Protein AF-A0A4W5KQU0-F1 (afdb_monomer)

Secondary structure (DSSP, 8-state):
----SSHHHHHHHHHHS-S-BTBSTTS----HHHHT--HHHHHHH-SHHHHHHTTSS-HHHHHHHHHHHTT--TT-GGG-------B---SSSS--TT-GGGB--TTSPPPPS----S----

Sequence (122 aa):
MFNFPDQATVKKVVYSLPRVGVGTSYGLPQARRISMATPRQLFKSSNMTQRWQRREISNFEYLMFLNTVAGRTYNDLNQYAVFPWVLTNYESEELDLTLPGNFRDLSKVLPFCYTTCTRGVG

pLDDT: mean 86.35, std 14.57, range [39.94, 97.38]

InterPro domains:
  IPR000409 BEACH domain [PF02138] (50-110)
  IPR000409 BEACH domain [PS50197] (37-122)
  IPR000409 BEACH domain [SM01026] (49-121)
  IPR036372 BEACH domain superfamily [G3DSA:1.10.1540.10] (38-117)
  IPR036372 BEACH domain superfamily [SSF81837] (28-110)
  IPR050865 BEACH Domain-Containing [PTHR13743] (1-108)

Organism: NCBI:txid62062

Radius of gyration: 20.33 Å; Cα contacts (8 Å, |Δi|>4): 101; chains: 1; bounding box: 47×23×65 Å

Nearest PDB structures (foldseek):
  1mi1-assembly1_B  TM=9.963E-01  e=2.909E-14  Homo sapiens
  1mi1-assembly1_A  TM=9.980E-01  e=3.107E-14  Homo sapiens
  1t77-assembly4_D  TM=9.903E-01  e=9.518E-14  Homo sapiens

Solvent-accessible surface area (backbone atoms only — not comparable to full-atom values): 7946 Å² total; per-residue (Å²): 134,89,86,69,100,44,70,69,58,50,50,54,52,50,72,74,46,81,57,47,27,85,44,72,90,52,61,40,70,60,32,53,66,51,59,70,47,52,45,71,54,50,59,71,61,31,52,52,67,59,36,39,76,70,63,77,42,52,73,66,58,50,49,48,52,52,27,49,49,72,67,30,36,93,84,38,84,94,39,44,68,78,78,82,78,54,68,66,69,84,80,64,96,69,84,63,88,83,48,70,83,38,43,48,71,82,89,52,77,77,76,72,89,82,87,89,85,79,80,94,83,133

Foldseek 3Di:
DDDDPDPVVVLVVLVVDDQQQLHPPFVADSGSVNVVDALVRSVVRTCLVVCVVVVVDDPVVSQVVNLVSNVADPVDPVRHRDDDDFADDPPDPDDDPVDPNRGDDPVDDPPPDDDPPDDDDD

Mean predicted aligned error: 7.87 Å

Structure (mmCIF, N/CA/C/O backbone):
data_AF-A0A4W5KQU0-F1
#
_entry.id   AF-A0A4W5KQU0-F1
#
loop_
_atom_site.group_PDB
_atom_site.id
_atom_site.type_symbol
_atom_site.label_atom_id
_atom_site.label_alt_id
_atom_site.label_comp_id
_atom_site.label_asym_id
_atom_site.label_entity_id
_atom_site.label_seq_id
_atom_site.pdbx_PDB_ins_code
_atom_site.Cartn_x
_atom_site.Cartn_y
_atom_site.Cartn_z
_atom_site.occupancy
_atom_site.B_iso_or_equiv
_atom_site.auth_seq_id
_atom_site.auth_comp_id
_atom_site.auth_asym_id
_atom_site.auth_atom_id
_atom_site.pdbx_PDB_model_num
ATOM 1 N N . MET A 1 1 ? 16.126 -11.757 -2.144 1.00 75.38 1 MET A N 1
ATOM 2 C CA . MET A 1 1 ? 16.343 -10.382 -2.653 1.00 75.38 1 MET A CA 1
ATOM 3 C C . MET A 1 1 ? 17.802 -10.269 -3.063 1.00 75.38 1 MET A C 1
ATOM 5 O O . MET A 1 1 ? 18.632 -10.834 -2.366 1.00 75.38 1 MET A O 1
ATOM 9 N N . PHE A 1 2 ? 18.113 -9.623 -4.189 1.00 86.50 2 PHE A N 1
ATOM 10 C CA . PHE A 1 2 ? 19.498 -9.440 -4.637 1.00 86.50 2 PHE A CA 1
ATOM 11 C C . PHE A 1 2 ? 19.926 -7.998 -4.391 1.00 86.50 2 PHE A C 1
ATOM 13 O O . PHE A 1 2 ? 19.177 -7.080 -4.724 1.00 86.50 2 PHE A O 1
ATOM 20 N N . ASN A 1 3 ? 21.117 -7.816 -3.828 1.00 87.88 3 ASN A N 1
ATOM 21 C CA . ASN A 1 3 ? 21.742 -6.510 -3.687 1.00 87.88 3 ASN A CA 1
ATOM 22 C C . ASN A 1 3 ? 22.904 -6.400 -4.678 1.00 87.88 3 ASN A C 1
ATOM 24 O O . ASN A 1 3 ? 23.664 -7.353 -4.847 1.00 87.88 3 ASN A O 1
ATOM 28 N N . PHE A 1 4 ? 23.031 -5.250 -5.332 1.00 90.94 4 PHE A N 1
ATOM 29 C CA . PHE A 1 4 ? 24.040 -4.994 -6.358 1.00 90.94 4 PHE A CA 1
ATOM 30 C C . PHE A 1 4 ? 24.863 -3.759 -5.974 1.00 90.94 4 PHE A C 1
ATOM 32 O O . PHE A 1 4 ? 24.327 -2.863 -5.323 1.00 90.94 4 PHE A O 1
ATOM 39 N N . PRO A 1 5 ? 26.142 -3.681 -6.378 1.00 91.31 5 PRO A N 1
ATOM 40 C CA . PRO A 1 5 ? 27.031 -2.591 -5.972 1.00 91.31 5 PRO A CA 1
ATOM 41 C C . PRO A 1 5 ? 26.616 -1.224 -6.536 1.00 91.31 5 PRO A C 1
ATOM 43 O O . PRO A 1 5 ? 26.916 -0.196 -5.937 1.00 91.31 5 PRO A O 1
ATOM 46 N N . ASP A 1 6 ? 25.924 -1.196 -7.679 1.00 93.50 6 ASP A N 1
ATOM 47 C CA . ASP A 1 6 ? 25.545 0.035 -8.364 1.00 93.50 6 ASP A CA 1
ATOM 48 C C . ASP A 1 6 ? 24.252 -0.113 -9.191 1.00 93.50 6 ASP A C 1
ATOM 50 O O . ASP A 1 6 ? 23.843 -1.205 -9.600 1.00 93.50 6 ASP A O 1
ATOM 54 N N . GLN A 1 7 ? 23.616 1.024 -9.484 1.00 89.19 7 GLN A N 1
ATOM 55 C CA . GLN A 1 7 ? 22.369 1.090 -10.258 1.00 89.19 7 GLN A CA 1
ATOM 56 C C . GLN A 1 7 ? 22.539 0.700 -11.736 1.00 89.19 7 GLN A C 1
ATOM 58 O O . GLN A 1 7 ? 21.580 0.250 -12.368 1.00 89.19 7 GLN A O 1
ATOM 63 N N . ALA A 1 8 ? 23.733 0.843 -12.320 1.00 92.81 8 ALA A N 1
ATOM 64 C CA . ALA A 1 8 ? 23.963 0.435 -13.703 1.00 92.81 8 ALA A CA 1
ATOM 65 C C . ALA A 1 8 ? 23.968 -1.096 -13.830 1.00 92.81 8 ALA A C 1
ATOM 67 O O . ALA A 1 8 ? 23.433 -1.628 -14.806 1.00 92.81 8 ALA A O 1
ATOM 68 N N . THR A 1 9 ? 24.482 -1.807 -12.825 1.00 93.38 9 THR A N 1
ATOM 69 C CA . THR A 1 9 ? 24.398 -3.268 -12.726 1.00 93.38 9 THR A CA 1
ATOM 70 C C . THR A 1 9 ? 22.947 -3.731 -12.604 1.00 93.38 9 THR A C 1
ATOM 72 O O . THR A 1 9 ? 22.525 -4.593 -13.378 1.00 93.38 9 THR A O 1
ATOM 75 N N . VAL A 1 10 ? 22.140 -3.097 -11.744 1.00 91.75 10 VAL A N 1
ATOM 76 C CA . VAL A 1 10 ? 20.690 -3.376 -11.650 1.00 91.75 10 VAL A CA 1
ATOM 77 C C . VAL A 1 10 ? 20.017 -3.208 -13.012 1.00 91.75 10 VAL A C 1
ATOM 79 O O . VAL A 1 10 ? 19.297 -4.094 -13.474 1.00 91.75 10 VAL A O 1
ATOM 82 N N . LYS A 1 11 ? 20.304 -2.098 -13.701 1.00 91.81 11 LYS A N 1
ATOM 83 C CA . LYS A 1 11 ? 19.760 -1.816 -15.031 1.00 91.81 11 LYS A CA 1
ATOM 84 C C . LYS A 1 11 ? 20.112 -2.927 -16.022 1.00 91.81 11 LYS A C 1
ATOM 86 O O . LYS A 1 11 ? 19.211 -3.439 -16.682 1.00 91.81 11 LYS A O 1
ATOM 91 N N . LYS A 1 12 ? 21.383 -3.340 -16.104 1.00 93.38 12 LYS A N 1
ATOM 92 C CA . LYS A 1 12 ? 21.828 -4.443 -16.980 1.00 93.38 12 LYS A CA 1
ATOM 93 C C . LYS A 1 12 ? 21.053 -5.733 -16.703 1.00 93.38 12 LYS A C 1
ATOM 95 O O . LYS A 1 12 ? 20.542 -6.337 -17.641 1.00 93.38 12 LYS A O 1
ATOM 100 N N . VAL A 1 13 ? 20.902 -6.107 -15.432 1.00 92.62 13 VAL A N 1
ATOM 101 C CA . VAL A 1 13 ? 20.153 -7.307 -15.030 1.00 92.62 13 VAL A CA 1
ATOM 102 C C . VAL A 1 13 ? 18.692 -7.220 -15.474 1.00 92.62 13 VAL A C 1
ATOM 104 O O . VAL A 1 13 ? 18.192 -8.139 -16.118 1.00 92.62 13 VAL A O 1
ATOM 107 N N . VAL A 1 14 ? 18.013 -6.095 -15.228 1.00 91.44 14 VAL A N 1
ATOM 108 C CA . VAL A 1 14 ? 16.611 -5.899 -15.644 1.00 91.44 14 VAL A CA 1
ATOM 109 C C . VAL A 1 14 ? 16.440 -5.996 -17.168 1.00 91.44 14 VAL A C 1
ATOM 111 O O . VAL A 1 14 ? 15.417 -6.494 -17.646 1.00 91.44 14 VAL A O 1
ATOM 114 N N . TYR A 1 15 ? 17.428 -5.562 -17.956 1.00 92.25 15 TYR A N 1
ATOM 115 C CA . TYR A 1 15 ? 17.391 -5.704 -19.417 1.00 92.25 15 TYR A CA 1
ATOM 116 C C . TYR A 1 15 ? 17.524 -7.150 -19.901 1.00 92.25 15 TYR A C 1
ATOM 118 O O . TYR A 1 15 ? 16.959 -7.473 -20.950 1.00 92.25 15 TYR A O 1
ATOM 126 N N . SER A 1 16 ? 18.198 -8.008 -19.137 1.00 93.31 16 SER A N 1
ATOM 127 C CA . SER A 1 16 ? 18.342 -9.437 -19.436 1.00 93.31 16 SER A CA 1
ATOM 128 C C . SER A 1 16 ? 17.135 -10.267 -18.990 1.00 93.31 16 SER A C 1
ATOM 130 O O . SER A 1 16 ? 16.885 -11.333 -19.547 1.00 93.31 16 SER A O 1
ATOM 132 N N . LEU A 1 17 ? 16.352 -9.781 -18.023 1.00 91.62 17 LEU A N 1
ATOM 133 C CA . LEU A 1 17 ? 15.191 -10.496 -17.492 1.00 91.62 17 LEU A CA 1
ATOM 134 C C . LEU A 1 17 ? 13.926 -10.364 -18.377 1.00 91.62 17 LEU A C 1
ATOM 136 O O . LEU A 1 17 ? 13.797 -9.419 -19.183 1.00 91.62 17 LEU A O 1
ATOM 140 N N . PRO A 1 18 ? 12.960 -11.297 -18.226 1.00 91.19 18 PRO A N 1
ATOM 141 C CA . PRO A 1 18 ? 11.637 -11.197 -18.838 1.00 91.19 18 PRO A CA 1
ATOM 142 C C . PRO A 1 18 ? 10.916 -9.889 -18.487 1.00 91.19 18 PRO A C 1
ATOM 144 O O . PRO A 1 18 ? 11.071 -9.325 -17.403 1.00 91.19 18 PRO A O 1
ATOM 147 N N . ARG A 1 19 ? 10.096 -9.389 -19.417 1.00 88.50 19 ARG A N 1
ATOM 148 C CA . ARG A 1 19 ? 9.414 -8.088 -19.306 1.00 88.50 19 ARG A CA 1
ATOM 149 C C . ARG A 1 19 ? 8.150 -8.172 -18.442 1.00 88.50 19 ARG A C 1
ATOM 151 O O . ARG A 1 19 ? 7.057 -7.946 -18.936 1.00 88.50 19 ARG A O 1
ATOM 158 N N . VAL A 1 20 ? 8.292 -8.487 -17.159 1.00 86.38 20 VAL A N 1
ATOM 159 C CA . VAL A 1 20 ? 7.138 -8.687 -16.257 1.00 86.38 20 VAL A CA 1
ATOM 160 C C . VAL A 1 20 ? 6.725 -7.436 -15.474 1.00 86.38 20 VAL A C 1
ATOM 162 O O . VAL A 1 20 ? 5.625 -7.392 -14.925 1.00 86.38 20 VAL A O 1
ATOM 165 N N . GLY A 1 21 ? 7.561 -6.391 -15.442 1.00 87.19 21 GLY A N 1
ATOM 166 C CA . GLY A 1 21 ? 7.264 -5.171 -14.686 1.00 87.19 21 GLY A CA 1
ATOM 167 C C . GLY A 1 21 ? 7.245 -5.442 -13.179 1.00 87.19 21 GLY A C 1
ATOM 168 O O . GLY A 1 21 ? 8.220 -5.964 -12.640 1.00 87.19 21 GLY A O 1
ATOM 169 N N . VAL A 1 22 ? 6.134 -5.091 -12.527 1.00 84.88 22 VAL A N 1
ATOM 170 C CA . VAL A 1 22 ? 5.850 -5.365 -11.102 1.00 84.88 22 VAL A CA 1
ATOM 171 C C . VAL A 1 22 ? 4.650 -6.310 -10.919 1.00 84.88 22 VAL A C 1
ATOM 173 O O . VAL A 1 22 ? 4.023 -6.327 -9.865 1.00 84.88 22 VAL A O 1
ATOM 176 N N . GLY A 1 23 ? 4.315 -7.089 -11.953 1.00 82.38 23 GLY A N 1
ATOM 177 C CA . GLY A 1 23 ? 3.148 -7.975 -11.969 1.00 82.38 23 GLY A CA 1
ATOM 178 C C . GLY A 1 23 ? 1.901 -7.342 -12.597 1.00 82.38 23 GLY A C 1
ATOM 179 O O . GLY A 1 23 ? 1.885 -6.163 -12.945 1.00 82.38 23 GLY A O 1
ATOM 180 N N . THR A 1 24 ? 0.856 -8.153 -12.777 1.00 83.25 24 THR A N 1
ATOM 181 C CA . THR A 1 24 ? -0.403 -7.765 -13.444 1.00 83.25 24 THR A CA 1
ATOM 182 C C . THR A 1 24 ? -1.447 -7.194 -12.485 1.00 83.25 24 THR A C 1
ATOM 184 O O . THR A 1 24 ? -2.321 -6.438 -12.902 1.00 83.25 24 THR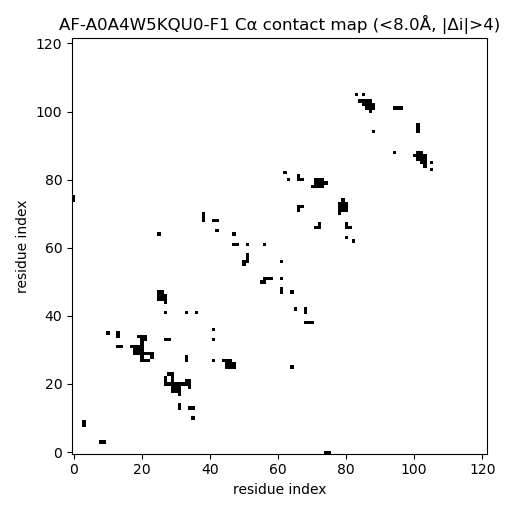 A O 1
ATOM 187 N N . SER A 1 25 ? -1.350 -7.517 -11.194 1.00 81.81 25 SER A N 1
ATOM 188 C CA . SER A 1 25 ? -2.405 -7.249 -10.210 1.00 81.81 25 SER A CA 1
ATOM 189 C C . SER A 1 25 ? -2.618 -5.764 -9.897 1.00 81.81 25 SER A C 1
ATOM 191 O O . SER A 1 25 ? -3.700 -5.381 -9.463 1.00 81.81 25 SER A O 1
ATOM 193 N N . TYR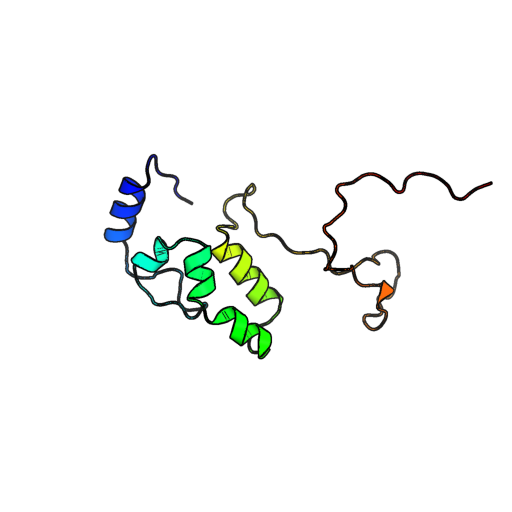 A 1 26 ? -1.611 -4.919 -10.141 1.00 84.62 26 TYR A N 1
ATOM 194 C CA . TYR A 1 26 ? -1.625 -3.499 -9.763 1.00 84.62 26 TYR A CA 1
ATOM 195 C C . TYR A 1 26 ? -2.049 -2.547 -10.889 1.00 84.62 26 TYR A C 1
ATOM 197 O O . TYR A 1 26 ? -1.874 -1.338 -10.763 1.00 84.62 26 TYR A O 1
ATOM 205 N N . GLY A 1 27 ? -2.549 -3.078 -12.012 1.00 82.88 27 GLY A N 1
ATOM 206 C CA . GLY A 1 27 ? -2.982 -2.261 -13.152 1.00 82.88 27 GLY A CA 1
ATOM 207 C C . GLY A 1 27 ? -1.850 -1.469 -13.812 1.00 82.88 27 GLY A C 1
ATOM 208 O O . GLY A 1 27 ? -2.091 -0.429 -14.419 1.00 82.88 27 GLY A O 1
ATOM 209 N N . LEU A 1 28 ? -0.609 -1.947 -13.678 1.00 87.81 28 LEU A N 1
ATOM 210 C CA . LEU A 1 28 ? 0.579 -1.334 -14.260 1.00 87.81 28 LEU A CA 1
ATOM 211 C C . LEU A 1 28 ? 1.003 -2.067 -15.543 1.00 87.81 28 LEU A C 1
ATOM 213 O O . LEU A 1 28 ? 0.859 -3.287 -15.629 1.00 87.81 28 LEU A O 1
ATOM 217 N N . PRO A 1 29 ? 1.578 -1.364 -16.537 1.00 86.81 29 PRO A N 1
ATOM 218 C CA . PRO A 1 29 ? 2.078 -2.010 -17.746 1.00 86.81 29 PRO A CA 1
ATOM 219 C C . PRO A 1 29 ? 3.203 -3.015 -17.451 1.00 86.81 29 PRO A C 1
ATOM 221 O O . PRO A 1 29 ? 4.136 -2.721 -16.701 1.00 86.81 29 PRO A O 1
ATOM 224 N N . GLN A 1 30 ? 3.192 -4.168 -18.122 1.00 88.75 30 GLN A N 1
ATOM 225 C CA . GLN A 1 30 ? 4.279 -5.151 -18.052 1.00 88.75 30 GLN A CA 1
ATOM 226 C C . GLN A 1 30 ? 5.475 -4.706 -18.905 1.00 88.75 30 GLN A C 1
ATOM 228 O O . GLN A 1 30 ? 5.700 -5.156 -20.026 1.00 88.75 30 GLN A O 1
ATOM 233 N N . ALA A 1 31 ? 6.246 -3.753 -18.383 1.00 87.75 31 ALA A N 1
ATOM 234 C CA . ALA A 1 31 ? 7.420 -3.212 -19.056 1.00 87.75 31 ALA A CA 1
ATOM 235 C C . ALA A 1 31 ? 8.624 -3.155 -18.112 1.00 87.75 31 ALA A C 1
ATOM 237 O O . ALA A 1 31 ? 8.493 -2.798 -16.946 1.00 87.75 31 ALA A O 1
ATOM 238 N N . ARG A 1 32 ? 9.831 -3.409 -18.639 1.00 88.31 32 ARG A N 1
ATOM 239 C CA . ARG A 1 32 ? 11.103 -3.336 -17.881 1.00 88.31 32 ARG A CA 1
ATOM 240 C C . ARG A 1 32 ? 11.310 -2.001 -17.168 1.00 88.31 32 ARG A C 1
ATOM 242 O O . ARG A 1 32 ? 11.867 -1.962 -16.079 1.00 88.31 32 ARG A O 1
ATOM 249 N N . ARG A 1 33 ? 10.828 -0.905 -17.764 1.00 88.38 33 ARG A N 1
ATOM 250 C CA . ARG A 1 33 ? 10.887 0.428 -17.146 1.00 88.38 33 ARG A CA 1
ATOM 251 C C . ARG A 1 33 ? 10.102 0.505 -15.835 1.00 88.38 33 ARG A C 1
ATOM 253 O O . ARG A 1 33 ? 10.486 1.268 -14.966 1.00 88.38 33 ARG A O 1
ATOM 260 N N . ILE A 1 34 ? 9.027 -0.275 -15.700 1.00 89.94 34 ILE A N 1
ATOM 261 C CA . ILE A 1 34 ? 8.192 -0.315 -14.495 1.00 89.94 34 ILE A CA 1
ATOM 262 C C . ILE A 1 34 ? 8.932 -1.045 -13.372 1.00 89.94 34 ILE A C 1
ATOM 264 O O . ILE A 1 34 ? 8.878 -0.598 -12.236 1.00 89.94 34 ILE A O 1
ATOM 268 N N . SER A 1 35 ? 9.729 -2.071 -13.687 1.00 89.00 35 SER A N 1
ATOM 269 C CA . SER A 1 35 ? 10.614 -2.727 -12.710 1.00 89.00 35 SER A CA 1
ATOM 270 C C . SER A 1 35 ? 11.705 -1.802 -12.146 1.00 89.00 35 SER A C 1
ATOM 272 O O . SER A 1 35 ? 12.274 -2.109 -11.108 1.00 89.00 35 SER A O 1
ATOM 274 N N . MET A 1 36 ? 12.008 -0.685 -12.820 1.00 88.62 36 MET A N 1
ATOM 275 C CA . MET A 1 36 ? 12.981 0.328 -12.374 1.00 88.62 36 MET A CA 1
ATOM 276 C C . MET A 1 36 ? 12.326 1.672 -12.023 1.00 88.62 36 MET A C 1
ATOM 278 O O . MET A 1 36 ? 13.024 2.668 -11.831 1.00 88.62 36 MET A O 1
ATOM 282 N N . ALA A 1 37 ? 10.995 1.744 -12.011 1.00 91.50 37 ALA A N 1
ATOM 283 C CA . ALA A 1 37 ? 10.296 2.985 -11.722 1.00 91.50 37 ALA A CA 1
ATOM 284 C C . ALA A 1 37 ? 10.408 3.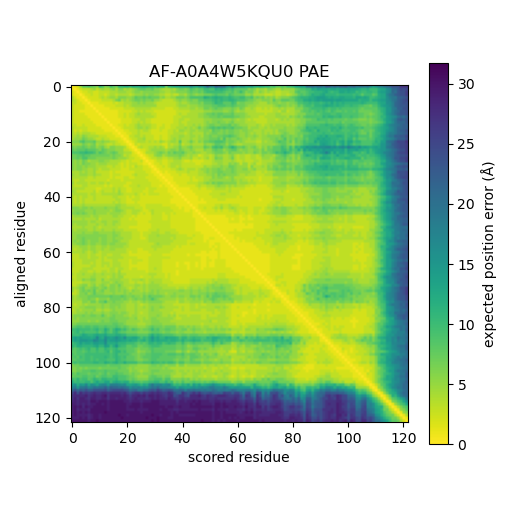316 -10.230 1.00 91.50 37 ALA A C 1
ATOM 286 O O . ALA A 1 37 ? 10.393 2.438 -9.371 1.00 91.50 37 ALA A O 1
ATOM 287 N N . THR A 1 38 ? 10.492 4.606 -9.918 1.00 92.81 38 THR A N 1
ATOM 288 C CA . THR A 1 38 ? 10.513 5.056 -8.521 1.00 92.81 38 THR A CA 1
ATOM 289 C C . THR A 1 38 ? 9.164 4.774 -7.845 1.00 92.81 38 THR A C 1
ATOM 291 O O . THR A 1 38 ? 8.131 4.795 -8.526 1.00 92.81 38 THR A O 1
ATOM 294 N N . PRO A 1 39 ? 9.117 4.619 -6.507 1.00 93.62 39 PRO A N 1
ATOM 295 C CA . PRO A 1 39 ? 7.863 4.443 -5.767 1.00 93.62 39 PRO A CA 1
ATOM 296 C C . PRO A 1 39 ? 6.787 5.474 -6.138 1.00 93.62 39 PRO A C 1
ATOM 298 O O . PRO A 1 39 ? 5.629 5.141 -6.382 1.00 93.62 39 PRO A O 1
ATOM 301 N N . ARG A 1 40 ? 7.186 6.743 -6.294 1.00 93.81 40 ARG A N 1
ATOM 302 C CA . ARG A 1 40 ? 6.280 7.835 -6.676 1.00 93.81 40 ARG A CA 1
ATOM 303 C C . ARG A 1 40 ? 5.705 7.664 -8.085 1.00 93.81 40 ARG A C 1
ATOM 305 O O . ARG A 1 40 ? 4.553 8.021 -8.314 1.00 93.81 40 ARG A O 1
ATOM 312 N N . GLN A 1 41 ? 6.493 7.153 -9.031 1.00 93.56 41 GLN A N 1
ATOM 313 C CA . GLN A 1 41 ? 6.035 6.886 -10.398 1.00 93.56 41 GLN A CA 1
ATOM 314 C C . GLN A 1 41 ? 5.080 5.692 -10.443 1.00 93.56 41 GLN A C 1
ATOM 316 O O . GLN A 1 41 ? 4.045 5.780 -11.103 1.00 93.56 41 GLN A O 1
ATOM 321 N N . LEU A 1 42 ? 5.398 4.614 -9.720 1.00 92.50 42 LEU A N 1
ATOM 322 C CA . LEU A 1 42 ? 4.545 3.429 -9.604 1.00 92.50 42 LEU A CA 1
ATOM 323 C C . LEU A 1 42 ? 3.186 3.778 -8.997 1.00 92.50 42 LEU A C 1
ATOM 325 O O . LEU A 1 42 ? 2.156 3.422 -9.561 1.00 92.50 42 LEU A O 1
ATOM 329 N N . PHE A 1 43 ? 3.182 4.545 -7.905 1.00 93.88 43 PHE A N 1
ATOM 330 C CA . PHE A 1 43 ? 1.952 4.999 -7.262 1.00 93.88 43 PHE A CA 1
ATOM 331 C C . PHE A 1 43 ? 1.087 5.846 -8.204 1.00 93.88 43 PHE A C 1
ATOM 333 O O . PHE A 1 43 ? -0.099 5.579 -8.354 1.00 93.88 43 PHE A O 1
ATOM 340 N N . LYS A 1 44 ? 1.684 6.830 -8.892 1.00 92.88 44 LYS A N 1
ATOM 341 C CA . LYS A 1 44 ? 0.954 7.709 -9.823 1.00 92.88 44 LYS A CA 1
ATOM 342 C C . LYS A 1 44 ? 0.410 6.993 -11.059 1.00 92.88 44 LYS A C 1
ATOM 344 O O . LYS A 1 44 ? -0.586 7.438 -11.614 1.00 92.88 44 LYS A O 1
ATOM 349 N N . SER A 1 45 ? 1.095 5.950 -11.523 1.00 90.75 45 SER A N 1
ATOM 350 C CA . SER A 1 45 ? 0.729 5.235 -12.754 1.00 90.75 45 SER A CA 1
ATOM 351 C C . SER A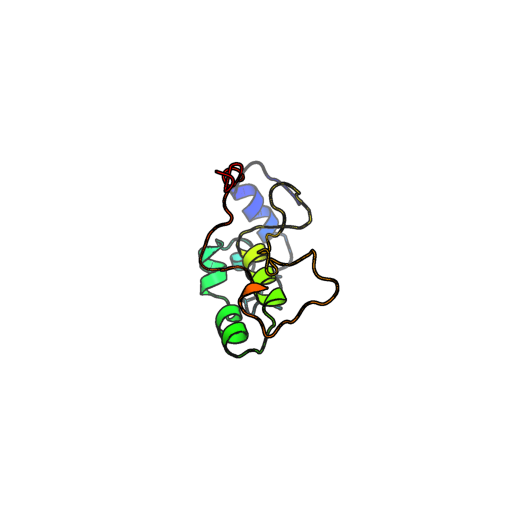 1 45 ? -0.245 4.080 -12.507 1.00 90.75 45 SER A C 1
ATOM 353 O O . SER A 1 45 ? -0.737 3.491 -13.464 1.00 90.75 45 SER A O 1
ATOM 355 N N . SER A 1 46 ? -0.478 3.725 -11.243 1.00 92.88 46 SER A N 1
ATOM 356 C CA . SER A 1 46 ? -1.355 2.633 -10.829 1.00 92.88 46 SER A CA 1
ATOM 357 C C . SER A 1 46 ? -2.809 3.098 -10.735 1.00 92.88 46 SER A C 1
ATOM 359 O O . SER A 1 46 ? -3.081 4.241 -10.370 1.00 92.88 46 SER A O 1
ATOM 361 N N . ASN A 1 47 ? -3.750 2.195 -11.018 1.00 93.88 47 ASN A N 1
ATOM 362 C CA . ASN A 1 47 ? -5.184 2.424 -10.817 1.00 93.88 47 ASN A CA 1
ATOM 363 C C . ASN A 1 47 ? -5.697 1.906 -9.456 1.00 93.88 47 ASN A C 1
ATOM 365 O O . ASN A 1 47 ? -6.898 1.947 -9.188 1.00 93.88 47 ASN A O 1
ATOM 369 N N . MET A 1 48 ? -4.808 1.399 -8.594 1.00 94.62 48 MET A N 1
ATOM 370 C CA . MET A 1 48 ? -5.180 0.741 -7.336 1.00 94.62 48 MET A CA 1
ATOM 371 C C . MET A 1 48 ? -5.925 1.668 -6.371 1.00 94.62 48 MET A C 1
ATOM 373 O O . MET A 1 48 ? -6.859 1.227 -5.707 1.00 94.62 48 MET A O 1
ATOM 377 N N . THR A 1 49 ? -5.573 2.955 -6.323 1.00 95.50 49 THR A N 1
ATOM 378 C CA . THR A 1 49 ? -6.249 3.937 -5.460 1.00 95.50 49 THR A CA 1
ATOM 379 C C . THR A 1 49 ? -7.717 4.101 -5.842 1.00 95.50 49 THR A C 1
ATOM 381 O O . THR A 1 49 ? -8.585 4.107 -4.972 1.00 95.50 49 THR A O 1
ATOM 384 N N . GLN A 1 50 ? -8.016 4.182 -7.140 1.00 95.62 50 GLN A N 1
ATOM 385 C CA . GLN A 1 50 ? -9.385 4.300 -7.639 1.00 95.62 50 GLN A CA 1
ATOM 386 C C . GLN A 1 50 ? -10.177 3.020 -7.368 1.00 95.62 50 GLN A C 1
ATOM 388 O O . GLN A 1 50 ? -11.324 3.095 -6.933 1.00 95.62 50 GLN A O 1
ATOM 393 N N . ARG A 1 51 ? -9.561 1.849 -7.572 1.00 96.06 51 ARG A N 1
ATOM 394 C CA . ARG A 1 51 ? -10.188 0.551 -7.277 1.00 96.06 51 ARG A CA 1
ATOM 395 C C . ARG A 1 51 ? -10.536 0.415 -5.794 1.00 96.06 51 ARG A C 1
ATOM 397 O O . ARG A 1 51 ? -11.633 -0.022 -5.459 1.00 96.06 51 ARG A O 1
ATOM 404 N N . TRP A 1 52 ? -9.644 0.856 -4.907 1.00 96.94 52 TRP A N 1
ATOM 405 C CA . TRP A 1 52 ? -9.891 0.863 -3.463 1.00 96.94 52 TRP A CA 1
ATOM 406 C C . TRP A 1 52 ? -11.042 1.799 -3.081 1.00 96.94 52 TRP A C 1
ATOM 408 O O . TRP A 1 52 ? -11.955 1.393 -2.363 1.00 96.94 52 TRP A O 1
ATOM 418 N N . GLN A 1 53 ? -11.061 3.020 -3.624 1.00 97.06 53 GLN A N 1
ATOM 419 C CA . GLN A 1 53 ? -12.153 3.976 -3.401 1.00 97.06 53 GLN A CA 1
ATOM 420 C C . GLN A 1 53 ? -13.508 3.444 -3.887 1.00 97.06 53 GLN A C 1
ATOM 422 O O . GLN A 1 53 ? -14.526 3.668 -3.235 1.00 97.06 53 GLN A O 1
ATOM 427 N N . ARG A 1 54 ? -13.519 2.696 -4.997 1.00 97.38 54 ARG A N 1
ATOM 428 C CA . ARG A 1 54 ? -14.708 2.025 -5.549 1.00 97.38 54 ARG A CA 1
ATOM 429 C C . ARG A 1 54 ? -15.080 0.724 -4.836 1.00 97.38 54 ARG A C 1
ATOM 431 O O . ARG A 1 54 ? -16.039 0.081 -5.245 1.00 97.38 54 ARG A O 1
ATOM 438 N N . ARG A 1 55 ? -14.349 0.337 -3.782 1.00 96.56 55 ARG A N 1
ATOM 439 C CA . ARG A 1 55 ? -14.532 -0.925 -3.041 1.00 96.56 55 ARG A CA 1
ATOM 440 C C . ARG A 1 55 ? -14.345 -2.183 -3.902 1.00 96.56 55 ARG A C 1
ATOM 442 O O . ARG A 1 55 ? -14.816 -3.250 -3.534 1.00 96.56 55 ARG A O 1
ATOM 449 N N . GLU A 1 56 ? -13.623 -2.077 -5.018 1.00 96.50 56 GLU A N 1
ATOM 450 C CA . GLU A 1 56 ? -13.270 -3.220 -5.875 1.00 96.50 56 GLU A CA 1
ATOM 451 C C . GLU A 1 56 ? -12.125 -4.058 -5.287 1.00 96.50 56 GLU A C 1
ATOM 453 O O . GLU A 1 56 ? -11.909 -5.191 -5.709 1.00 96.50 56 GLU A O 1
ATOM 458 N N . ILE A 1 57 ? -11.366 -3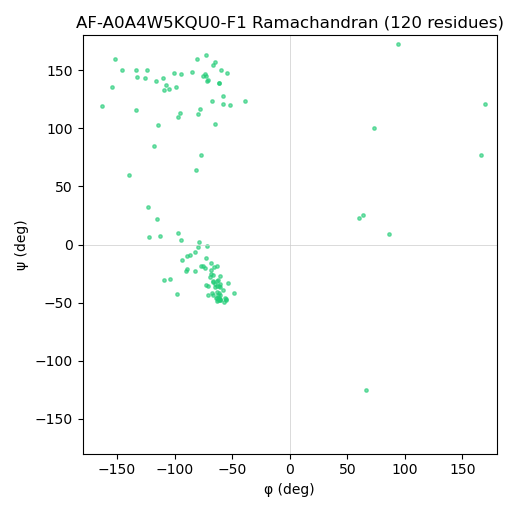.480 -4.351 1.00 95.94 57 ILE A N 1
ATOM 459 C CA . ILE A 1 57 ? -10.319 -4.150 -3.575 1.00 95.94 57 ILE A CA 1
ATOM 460 C C . ILE A 1 57 ? -10.468 -3.801 -2.095 1.00 95.94 57 ILE A C 1
ATOM 462 O O . ILE A 1 57 ? -10.932 -2.715 -1.728 1.00 95.94 57 ILE A O 1
ATOM 466 N N . SER A 1 58 ? -10.052 -4.723 -1.238 1.00 96.50 58 SER A N 1
ATOM 467 C CA . SER A 1 58 ? -10.096 -4.581 0.213 1.00 96.50 58 SER A CA 1
ATOM 468 C C . SER A 1 58 ? -9.038 -3.605 0.743 1.00 96.50 58 SER A C 1
ATOM 470 O O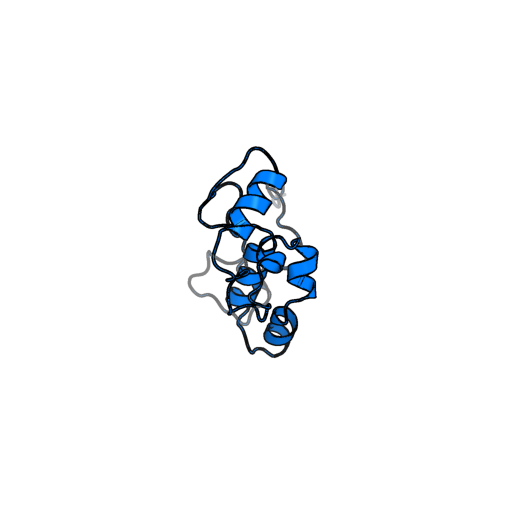 . SER A 1 58 ? -8.037 -3.295 0.090 1.00 96.50 58 SER A O 1
ATOM 472 N N . ASN A 1 59 ? -9.223 -3.155 1.989 1.00 95.62 59 ASN A N 1
ATOM 473 C CA . ASN A 1 59 ? -8.213 -2.365 2.699 1.00 95.62 59 ASN A CA 1
ATOM 474 C C . ASN A 1 59 ? -6.877 -3.116 2.801 1.00 95.62 59 ASN A C 1
ATOM 476 O O . ASN A 1 59 ? -5.823 -2.508 2.648 1.00 95.62 59 ASN A O 1
ATOM 480 N N . PHE A 1 60 ? -6.920 -4.433 3.031 1.00 94.94 60 PHE A N 1
ATOM 481 C CA . PHE A 1 60 ? -5.722 -5.263 3.128 1.00 94.94 60 PHE A CA 1
ATOM 482 C C . PHE A 1 60 ? -4.942 -5.283 1.811 1.00 94.94 60 PHE A C 1
ATOM 484 O O . PHE A 1 60 ? -3.741 -5.022 1.806 1.00 94.94 60 PHE A O 1
ATOM 491 N N . GLU A 1 61 ? -5.620 -5.517 0.686 1.00 93.69 61 GLU A N 1
ATOM 492 C CA . GLU A 1 61 ? -4.987 -5.528 -0.639 1.00 93.69 61 GLU A CA 1
ATOM 493 C C . GLU A 1 61 ? -4.399 -4.166 -1.004 1.00 93.69 61 GLU A C 1
ATOM 495 O O . GLU A 1 61 ? -3.291 -4.085 -1.540 1.00 93.69 61 GLU A O 1
ATOM 500 N N . TYR A 1 62 ? -5.110 -3.084 -0.683 1.00 95.81 62 TYR A N 1
ATOM 501 C CA . TYR A 1 62 ? -4.610 -1.740 -0.935 1.00 95.81 62 TYR A CA 1
ATOM 502 C C . TYR A 1 62 ? -3.386 -1.410 -0.068 1.00 95.81 62 TYR A C 1
ATOM 504 O O . TYR A 1 62 ? -2.386 -0.910 -0.582 1.00 95.81 62 TYR A O 1
ATOM 512 N N . LEU A 1 63 ? -3.401 -1.761 1.223 1.00 95.25 63 LEU A N 1
ATOM 513 C CA . LEU A 1 63 ? -2.234 -1.614 2.099 1.00 95.25 63 LEU A CA 1
ATOM 514 C C . LEU A 1 63 ? -1.062 -2.488 1.642 1.00 95.25 63 LEU A C 1
ATOM 516 O O . LEU A 1 63 ? 0.088 -2.053 1.718 1.00 95.25 63 LEU A O 1
ATOM 520 N N . MET A 1 64 ? -1.326 -3.689 1.123 1.00 93.88 64 MET A N 1
ATOM 521 C CA . MET A 1 64 ? -0.286 -4.536 0.544 1.00 93.88 64 MET A CA 1
ATOM 522 C C . MET A 1 64 ? 0.367 -3.857 -0.656 1.00 93.88 64 MET A C 1
ATOM 524 O O . MET A 1 64 ? 1.589 -3.754 -0.721 1.00 93.88 64 MET A O 1
ATOM 528 N N . PHE A 1 65 ? -0.447 -3.318 -1.565 1.00 94.06 65 PHE A N 1
ATOM 529 C CA . PHE A 1 65 ? 0.034 -2.551 -2.708 1.00 94.06 65 PHE A CA 1
ATOM 530 C C . PHE A 1 65 ? 0.915 -1.369 -2.283 1.00 94.06 65 PHE A C 1
ATOM 532 O O . PHE A 1 65 ? 2.004 -1.194 -2.832 1.00 94.06 65 PHE A O 1
ATOM 539 N N . LEU A 1 66 ? 0.491 -0.590 -1.282 1.00 94.75 66 LEU A N 1
ATOM 540 C CA . LEU A 1 66 ? 1.285 0.528 -0.768 1.00 94.75 66 LEU A CA 1
ATOM 541 C C . LEU A 1 66 ? 2.633 0.061 -0.203 1.00 94.75 66 LEU A C 1
ATOM 543 O O . LEU A 1 66 ? 3.661 0.668 -0.504 1.00 94.75 66 LEU A O 1
ATOM 547 N N . ASN A 1 67 ? 2.647 -1.033 0.563 1.00 94.38 67 ASN A N 1
ATOM 548 C CA . ASN A 1 67 ? 3.875 -1.626 1.091 1.00 94.38 67 ASN A CA 1
ATOM 549 C C . ASN A 1 67 ? 4.816 -2.076 -0.041 1.00 94.38 67 ASN A C 1
ATOM 551 O O . ASN A 1 67 ? 5.995 -1.723 -0.032 1.00 94.38 67 ASN A O 1
ATOM 555 N N . THR A 1 68 ? 4.296 -2.779 -1.050 1.00 91.38 68 THR A N 1
ATOM 556 C CA . THR A 1 68 ? 5.081 -3.235 -2.205 1.00 91.38 68 THR A CA 1
ATOM 557 C C . THR A 1 68 ? 5.672 -2.066 -2.995 1.00 91.38 68 THR A C 1
ATOM 559 O O . THR A 1 68 ? 6.860 -2.076 -3.309 1.00 91.38 68 THR A O 1
ATOM 562 N N . VAL A 1 69 ? 4.884 -1.025 -3.284 1.00 92.50 69 VAL A N 1
ATOM 563 C CA . VAL A 1 69 ? 5.366 0.157 -4.022 1.00 92.50 69 VAL A CA 1
ATOM 564 C C . VAL A 1 69 ? 6.395 0.954 -3.221 1.00 92.50 69 VAL A C 1
ATOM 566 O O . VAL A 1 69 ? 7.316 1.518 -3.809 1.00 92.50 69 VAL A O 1
ATOM 569 N N . ALA A 1 70 ? 6.284 0.972 -1.892 1.00 92.50 70 ALA A N 1
ATOM 570 C CA . ALA A 1 70 ? 7.276 1.579 -1.008 1.00 92.50 70 ALA A CA 1
ATOM 571 C C . ALA A 1 70 ? 8.588 0.773 -0.905 1.00 92.50 70 ALA A C 1
ATOM 573 O O . ALA A 1 70 ? 9.508 1.213 -0.219 1.00 92.50 70 ALA A O 1
ATOM 574 N N . GLY A 1 71 ? 8.691 -0.380 -1.577 1.00 90.56 71 GLY A N 1
ATOM 575 C CA . GLY A 1 71 ? 9.879 -1.235 -1.576 1.00 90.56 71 GLY A CA 1
ATOM 576 C C . GLY A 1 71 ? 9.940 -2.234 -0.420 1.00 90.56 71 GLY A C 1
ATOM 577 O O . GLY A 1 71 ? 10.965 -2.884 -0.246 1.00 90.56 71 GLY A O 1
ATOM 578 N N . ARG A 1 72 ? 8.862 -2.386 0.360 1.00 92.00 72 ARG A N 1
ATOM 579 C CA . ARG A 1 72 ? 8.813 -3.354 1.463 1.00 92.00 72 ARG A CA 1
ATOM 580 C C . ARG A 1 72 ? 8.635 -4.774 0.937 1.00 92.00 72 ARG A C 1
ATOM 582 O O . ARG A 1 72 ? 7.942 -5.005 -0.056 1.00 92.00 72 ARG A O 1
ATOM 589 N N . THR A 1 73 ? 9.255 -5.736 1.614 1.00 88.06 73 THR A N 1
ATOM 590 C CA . THR A 1 73 ? 9.296 -7.137 1.184 1.00 88.06 73 THR A CA 1
ATOM 591 C C . THR A 1 73 ? 9.283 -8.086 2.373 1.00 88.06 73 THR A C 1
ATOM 593 O O . THR A 1 73 ? 9.815 -7.783 3.433 1.00 88.06 73 THR A O 1
ATOM 596 N N . TYR A 1 74 ? 8.719 -9.275 2.180 1.00 86.88 74 TYR A N 1
ATOM 597 C CA . TYR A 1 74 ? 8.761 -10.353 3.172 1.00 86.88 74 TYR A CA 1
ATOM 598 C C . TYR A 1 74 ? 10.160 -10.945 3.369 1.00 86.88 74 TYR A C 1
ATOM 600 O O . TYR A 1 74 ? 10.403 -11.652 4.339 1.00 86.88 74 TYR A O 1
ATOM 608 N N . ASN A 1 75 ? 11.073 -10.678 2.431 1.00 87.25 75 ASN A N 1
ATOM 609 C CA . ASN A 1 75 ? 12.403 -11.280 2.403 1.00 87.25 75 ASN A CA 1
ATOM 610 C C . ASN A 1 75 ? 13.444 -10.524 3.244 1.00 87.25 75 ASN A C 1
ATOM 612 O O . ASN A 1 75 ? 14.562 -11.012 3.375 1.00 87.25 75 ASN A O 1
ATOM 616 N N . ASP A 1 76 ? 13.114 -9.334 3.753 1.00 87.94 76 ASP A N 1
ATOM 617 C CA . ASP A 1 76 ? 14.007 -8.509 4.568 1.00 87.94 76 ASP A CA 1
ATOM 618 C C . ASP A 1 76 ? 13.246 -8.012 5.800 1.00 87.94 76 ASP A C 1
ATOM 620 O O . ASP A 1 76 ? 12.280 -7.255 5.688 1.00 87.94 76 ASP A O 1
ATOM 624 N N . LEU A 1 77 ? 13.693 -8.440 6.982 1.00 87.88 77 LEU A N 1
ATOM 625 C CA . LEU A 1 77 ? 13.082 -8.076 8.260 1.00 87.88 77 LEU A CA 1
ATOM 626 C C . LEU A 1 77 ? 13.164 -6.569 8.531 1.00 87.88 77 LEU A C 1
ATOM 628 O O . LEU A 1 77 ? 12.246 -6.005 9.123 1.00 87.88 77 LEU A O 1
ATOM 632 N N . ASN A 1 78 ? 14.212 -5.892 8.053 1.00 89.62 78 ASN A N 1
ATOM 633 C CA . ASN A 1 78 ? 14.371 -4.450 8.250 1.00 89.62 78 ASN A CA 1
ATOM 634 C C . ASN A 1 78 ? 13.409 -3.631 7.375 1.00 89.62 78 ASN A C 1
ATOM 636 O O . ASN A 1 78 ? 13.133 -2.466 7.665 1.00 89.62 78 ASN A O 1
ATOM 640 N N . GLN A 1 79 ? 12.888 -4.231 6.301 1.00 89.31 79 GLN A N 1
ATOM 641 C CA . GLN A 1 79 ? 11.977 -3.603 5.341 1.00 89.31 79 GLN A CA 1
ATOM 642 C C . GLN A 1 79 ? 10.661 -4.377 5.221 1.00 89.31 79 GLN A C 1
ATOM 644 O O . GLN A 1 79 ? 10.030 -4.394 4.163 1.00 89.31 79 GLN A O 1
ATOM 649 N N . TYR A 1 80 ? 10.223 -5.004 6.314 1.00 92.50 80 TYR A N 1
ATOM 650 C CA . TYR A 1 80 ? 8.988 -5.777 6.332 1.00 92.50 80 TYR A CA 1
ATOM 651 C C . TYR A 1 80 ? 7.752 -4.892 6.097 1.00 92.50 80 TYR A C 1
ATOM 653 O O . TYR A 1 80 ? 7.779 -3.673 6.313 1.00 92.50 80 TYR A O 1
ATOM 661 N N . ALA A 1 81 ? 6.659 -5.495 5.627 1.00 93.69 81 ALA A N 1
ATOM 662 C CA . ALA A 1 81 ? 5.393 -4.794 5.420 1.00 93.69 81 ALA A CA 1
ATOM 663 C C . ALA A 1 81 ? 4.851 -4.226 6.745 1.00 93.69 81 ALA A C 1
ATOM 665 O O . ALA A 1 81 ? 4.906 -4.884 7.782 1.00 93.69 81 ALA A O 1
ATOM 666 N N . VAL A 1 82 ? 4.315 -3.005 6.706 1.00 92.56 82 VAL A N 1
ATOM 667 C CA . VAL A 1 82 ? 3.762 -2.306 7.874 1.00 92.56 82 VAL A CA 1
ATOM 668 C C . VAL A 1 82 ? 2.248 -2.232 7.765 1.00 92.56 82 VAL A C 1
ATOM 670 O O . VAL A 1 82 ? 1.705 -1.824 6.735 1.00 92.56 82 VAL A O 1
ATOM 673 N N . PHE A 1 83 ? 1.581 -2.579 8.864 1.00 92.81 83 PHE A N 1
ATOM 674 C CA . PHE A 1 83 ? 0.139 -2.464 9.036 1.00 92.81 83 PHE A CA 1
ATOM 675 C C . PHE A 1 83 ? -0.177 -1.650 10.292 1.00 92.81 83 PHE A C 1
ATOM 677 O O . PHE A 1 83 ? 0.548 -1.757 11.285 1.00 92.81 83 PHE A O 1
ATOM 684 N N . PRO A 1 84 ? -1.232 -0.821 10.264 1.00 92.56 84 PRO A N 1
ATOM 685 C CA . PRO A 1 84 ? -1.657 -0.093 11.446 1.00 92.56 84 PRO A CA 1
ATOM 686 C C . PRO A 1 84 ? -2.337 -1.035 12.443 1.00 92.56 84 PRO A C 1
ATOM 688 O O . PRO A 1 84 ? -3.065 -1.950 12.058 1.00 92.56 84 PRO A O 1
ATOM 691 N N . TRP A 1 85 ? -2.166 -0.751 13.732 1.00 91.12 85 TRP A N 1
ATOM 692 C CA . TRP A 1 85 ? -3.027 -1.312 14.770 1.00 91.12 85 TRP A CA 1
ATOM 693 C C . TRP A 1 85 ? -4.433 -0.736 14.617 1.00 91.12 85 TRP A C 1
ATOM 695 O O . TRP A 1 85 ? -4.595 0.482 14.606 1.00 91.12 85 TRP A O 1
ATOM 705 N N . VAL A 1 86 ? -5.436 -1.598 14.473 1.00 92.94 86 VAL A N 1
ATOM 706 C CA . VAL A 1 86 ? -6.826 -1.168 14.249 1.00 92.94 86 VAL A CA 1
ATOM 707 C C . VAL A 1 86 ? -7.624 -1.177 15.547 1.00 92.94 86 VAL A C 1
ATOM 709 O O . VAL A 1 86 ? -8.359 -0.229 15.805 1.00 92.94 86 VAL A O 1
ATOM 712 N N . LEU A 1 87 ? -7.454 -2.211 16.369 1.00 92.50 87 LEU A N 1
ATOM 713 C CA . LEU A 1 87 ? -8.188 -2.382 17.620 1.00 92.50 87 LEU A CA 1
ATOM 714 C C . LEU A 1 87 ? -7.397 -1.834 18.809 1.00 92.50 87 LEU A C 1
ATOM 716 O O . LEU A 1 87 ? -6.162 -1.897 18.828 1.00 92.50 87 LEU A O 1
ATOM 720 N N . THR A 1 88 ? -8.121 -1.300 19.788 1.00 91.94 88 THR A N 1
ATOM 721 C CA . THR A 1 88 ? -7.586 -0.788 21.063 1.00 91.94 88 THR A CA 1
ATOM 722 C C . THR A 1 88 ? -7.949 -1.679 22.247 1.00 91.94 88 THR A C 1
ATOM 724 O O . THR A 1 88 ? -7.175 -1.758 23.196 1.00 91.94 88 THR A O 1
ATOM 727 N N . ASN A 1 89 ? -9.095 -2.355 22.187 1.00 90.12 89 ASN A N 1
ATOM 728 C CA . ASN A 1 89 ? -9.599 -3.211 23.252 1.00 90.12 89 ASN A CA 1
ATOM 729 C C . ASN A 1 89 ? -9.209 -4.674 23.001 1.00 90.12 89 ASN A C 1
ATOM 731 O O . ASN A 1 89 ? -9.685 -5.288 22.047 1.00 90.12 89 ASN A O 1
ATOM 735 N N . TYR A 1 90 ? -8.341 -5.206 23.863 1.00 91.44 90 TYR A N 1
ATOM 736 C CA . TYR A 1 90 ? -7.911 -6.611 23.867 1.00 91.44 90 TYR A CA 1
ATOM 737 C C . TYR A 1 90 ? -8.202 -7.308 25.209 1.00 91.44 90 TYR A C 1
ATOM 739 O O . TYR A 1 90 ? -7.757 -8.432 25.416 1.00 91.44 90 TYR A O 1
ATOM 747 N N . GLU A 1 91 ? -8.895 -6.633 26.132 1.00 91.19 91 GLU A N 1
ATOM 748 C CA . GLU A 1 91 ? -9.146 -7.122 27.498 1.00 91.19 91 GLU A CA 1
ATOM 749 C C . GLU A 1 91 ? -10.579 -7.627 27.687 1.00 91.19 91 GLU A C 1
ATOM 751 O O . GLU A 1 91 ? -10.820 -8.502 28.514 1.00 91.19 91 GLU A O 1
ATOM 756 N N . SER A 1 92 ? -11.537 -7.072 26.940 1.00 89.50 92 SER A N 1
ATOM 757 C CA . SER A 1 92 ? -12.939 -7.484 27.031 1.00 89.50 92 SER A CA 1
ATOM 758 C C . SER A 1 92 ? -13.146 -8.880 26.441 1.00 89.50 92 SER A C 1
ATOM 760 O O . SER A 1 92 ? -12.565 -9.212 25.410 1.00 89.50 92 SER A O 1
ATOM 762 N N . GLU A 1 93 ? -14.006 -9.679 27.078 1.00 91.69 93 GLU A N 1
ATOM 763 C CA . GLU A 1 93 ? -14.371 -11.022 26.602 1.00 91.69 93 GLU A CA 1
ATOM 764 C C . GLU A 1 93 ? -15.128 -10.968 25.264 1.00 91.69 93 GLU A C 1
ATOM 766 O O . GLU A 1 93 ? -14.930 -11.813 24.393 1.00 91.69 93 GLU A O 1
ATOM 771 N N . GLU A 1 94 ? -15.927 -9.915 25.066 1.00 91.88 94 GLU A N 1
ATOM 772 C CA . GLU A 1 94 ? -16.614 -9.621 23.811 1.00 91.88 94 GLU A CA 1
ATOM 773 C C . GLU A 1 94 ? -16.131 -8.298 23.203 1.00 91.88 94 GLU A C 1
ATOM 775 O O . GLU A 1 94 ? -15.914 -7.303 23.901 1.00 91.88 94 GLU A O 1
ATOM 780 N N . LEU A 1 95 ? -15.993 -8.276 21.873 1.00 92.00 95 LEU A N 1
ATOM 781 C CA . LEU A 1 95 ? -15.553 -7.109 21.111 1.00 92.00 95 LEU A CA 1
ATOM 782 C C . LEU A 1 95 ? -16.678 -6.589 20.208 1.00 92.00 95 LEU A C 1
ATOM 784 O O . LEU A 1 95 ? -16.922 -7.119 19.123 1.00 92.00 95 LEU A O 1
ATOM 788 N N . ASP A 1 96 ? -17.316 -5.501 20.631 1.00 91.75 96 ASP A N 1
ATOM 789 C CA . ASP A 1 96 ? -18.327 -4.811 19.830 1.00 91.75 96 ASP A CA 1
ATOM 790 C C . ASP A 1 96 ? -17.681 -3.900 18.766 1.00 91.75 96 ASP A C 1
ATOM 792 O O . ASP A 1 96 ? -17.062 -2.878 19.075 1.00 91.75 96 ASP A O 1
ATOM 796 N N . LEU A 1 97 ? -17.846 -4.253 17.490 1.00 93.12 97 LEU A N 1
ATOM 797 C CA . LEU A 1 97 ? -17.307 -3.511 16.342 1.00 93.12 97 LEU A CA 1
ATOM 798 C C . LEU A 1 97 ? -18.137 -2.278 15.953 1.00 93.12 97 LEU A C 1
ATOM 800 O O . LEU A 1 97 ? -17.773 -1.565 15.017 1.00 93.12 97 LEU A O 1
ATOM 804 N N . THR A 1 98 ? -19.250 -2.019 16.635 1.00 93.75 98 THR A N 1
ATOM 805 C CA . THR A 1 98 ? -20.051 -0.806 16.438 1.00 93.75 98 THR A CA 1
ATOM 806 C C . THR A 1 98 ? -19.591 0.339 17.339 1.00 93.75 98 THR A C 1
ATOM 808 O O . THR A 1 98 ? -19.819 1.502 17.005 1.00 93.75 98 THR A O 1
ATOM 811 N N . LEU A 1 99 ? -18.885 0.032 18.437 1.00 92.44 99 LEU A N 1
ATOM 812 C CA . LEU A 1 99 ? -18.368 1.022 19.378 1.00 92.44 99 LEU A CA 1
ATOM 813 C C . LEU A 1 99 ? -17.108 1.707 18.827 1.00 92.44 99 LEU A C 1
ATOM 815 O O . LEU A 1 99 ? -16.062 1.063 18.710 1.00 92.44 99 LEU A O 1
ATOM 819 N N . PRO A 1 100 ? -17.130 3.034 18.587 1.00 92.00 100 PRO A N 1
ATOM 820 C CA . PRO A 1 100 ? -15.956 3.755 18.094 1.00 92.00 100 PRO A CA 1
ATOM 821 C C . PRO A 1 100 ? -14.749 3.678 19.040 1.00 92.00 100 PRO A C 1
ATOM 823 O O . PRO A 1 100 ? -13.612 3.749 18.585 1.00 92.00 100 PRO A O 1
ATOM 826 N N . GLY A 1 101 ? -14.984 3.499 20.347 1.00 89.94 101 GLY A N 1
ATOM 827 C CA . GLY A 1 101 ? -13.931 3.389 21.363 1.00 89.94 101 GLY A CA 1
ATOM 828 C C . GLY A 1 101 ? -13.048 2.141 21.237 1.00 89.94 101 GLY A C 1
ATOM 829 O O . GLY A 1 101 ? -11.925 2.148 21.740 1.00 89.94 101 GLY A O 1
ATOM 830 N N . ASN A 1 102 ? -13.513 1.107 20.526 1.00 93.00 102 ASN A N 1
ATOM 831 C CA . ASN A 1 102 ? -12.743 -0.113 20.264 1.00 93.00 102 ASN A CA 1
ATOM 832 C C . ASN A 1 102 ? -11.763 0.033 19.086 1.00 93.00 102 ASN A C 1
ATOM 834 O O . ASN A 1 102 ? -10.954 -0.868 18.848 1.00 93.00 102 ASN A O 1
ATOM 838 N N . PHE A 1 103 ? -11.807 1.159 18.362 1.00 93.19 103 PHE A N 1
ATOM 839 C CA . PHE A 1 103 ? -10.942 1.430 17.220 1.00 93.19 103 PHE A CA 1
ATOM 840 C C . PHE A 1 103 ? -9.927 2.527 17.518 1.00 93.19 103 PHE A C 1
ATOM 842 O O . PHE A 1 103 ? -10.202 3.537 18.166 1.00 93.19 103 PHE A O 1
ATOM 849 N N . ARG A 1 104 ? -8.727 2.349 16.976 1.00 91.44 104 ARG A N 1
ATOM 850 C CA . ARG A 1 104 ? -7.665 3.345 17.035 1.00 91.44 104 ARG A CA 1
ATOM 851 C C . ARG A 1 104 ? -7.983 4.529 16.118 1.00 91.44 104 ARG A C 1
ATOM 853 O O . ARG A 1 104 ? -8.363 4.353 14.963 1.00 91.44 104 ARG A O 1
ATOM 860 N N . ASP A 1 105 ? -7.673 5.737 16.583 1.00 89.62 105 ASP A N 1
ATOM 861 C CA . ASP A 1 105 ? -7.569 6.917 15.721 1.00 89.62 105 ASP A CA 1
ATOM 862 C C . ASP A 1 105 ? -6.400 6.768 14.722 1.00 89.62 105 ASP A C 1
ATOM 864 O O . ASP A 1 105 ? -5.223 6.911 15.074 1.00 89.62 105 ASP A O 1
ATOM 868 N N . LEU A 1 106 ? -6.735 6.462 13.464 1.00 89.06 106 LEU A N 1
ATOM 869 C CA . LEU A 1 106 ? -5.780 6.263 12.368 1.00 89.06 106 LEU A CA 1
ATOM 870 C C . LEU A 1 106 ? -5.139 7.568 11.869 1.00 89.06 106 LEU A C 1
ATOM 872 O O . LEU A 1 106 ? -4.158 7.513 11.129 1.00 89.06 106 LEU A O 1
ATOM 876 N N . SER A 1 107 ? -5.653 8.733 12.277 1.00 90.19 107 SER A N 1
ATOM 877 C CA . SER A 1 107 ? -5.072 10.037 11.921 1.00 90.19 107 SER A CA 1
ATOM 878 C C .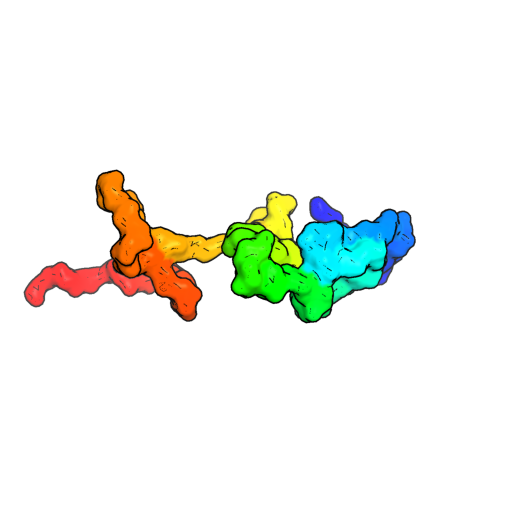 SER A 1 107 ? -3.806 10.332 12.726 1.00 90.19 107 SER A C 1
ATOM 880 O O . SER A 1 107 ? -3.003 11.185 12.349 1.00 90.19 107 SER A O 1
ATOM 882 N N . LYS A 1 108 ? -3.621 9.630 13.849 1.00 86.12 108 LYS A N 1
ATOM 883 C CA . LYS A 1 108 ? -2.483 9.796 14.748 1.00 86.12 108 LYS A CA 1
ATOM 884 C C . LYS A 1 108 ? -1.434 8.729 14.481 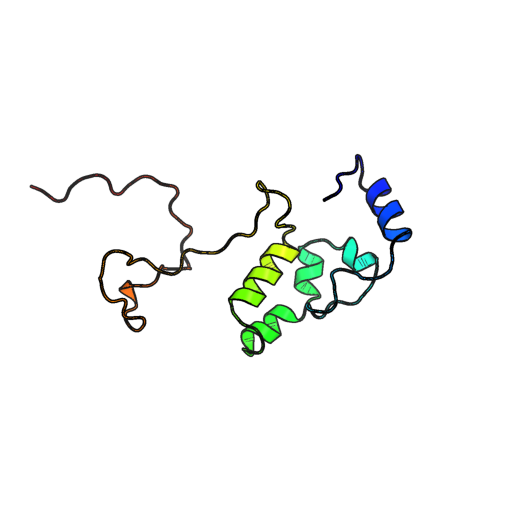1.00 86.12 108 LYS A C 1
ATOM 886 O O . LYS A 1 108 ? -1.731 7.532 14.416 1.00 86.12 108 LYS A O 1
ATOM 891 N N . VAL A 1 109 ? -0.173 9.155 14.433 1.00 82.44 109 VAL A N 1
ATOM 892 C CA . VAL A 1 109 ? 0.961 8.228 14.508 1.00 82.44 109 VAL A CA 1
ATOM 893 C C . VAL A 1 109 ? 0.911 7.459 15.828 1.00 82.44 109 VAL A C 1
ATOM 895 O O . VAL A 1 109 ? 0.368 7.943 16.827 1.00 82.44 109 VAL A O 1
ATOM 898 N N . LEU A 1 110 ? 1.418 6.226 15.837 1.00 69.94 110 LEU A N 1
ATOM 899 C CA . LEU A 1 110 ? 1.599 5.504 17.095 1.00 69.94 110 LEU A CA 1
ATOM 900 C C . LEU A 1 110 ? 2.505 6.358 17.984 1.00 69.94 110 LEU A C 1
ATOM 902 O O . LEU A 1 110 ? 3.563 6.777 17.507 1.00 69.94 110 LEU A O 1
ATOM 906 N N . PRO A 1 111 ? 2.109 6.647 19.236 1.00 57.47 111 PRO A N 1
ATOM 907 C CA . PRO A 1 111 ? 3.080 7.148 20.180 1.00 57.47 111 PRO A CA 1
ATOM 908 C C . PRO A 1 111 ? 4.177 6.090 20.254 1.00 57.47 111 PRO A C 1
ATOM 910 O O . PRO A 1 111 ? 3.913 4.923 20.548 1.00 57.47 111 PRO A O 1
ATOM 913 N N . PHE A 1 112 ? 5.404 6.489 19.929 1.00 45.28 112 PHE A N 1
ATOM 914 C CA . PHE A 1 112 ? 6.571 5.777 20.421 1.00 45.28 112 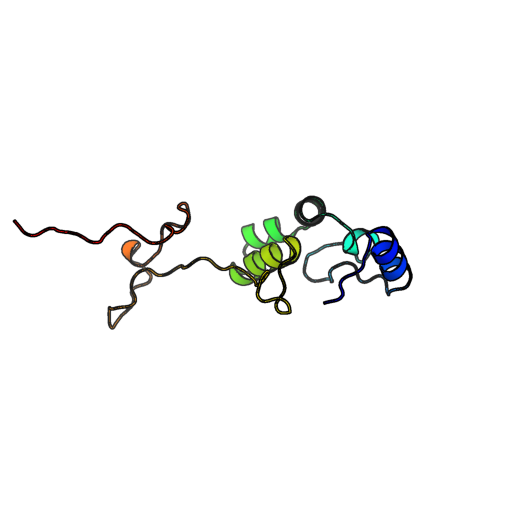PHE A CA 1
ATOM 915 C C . PHE A 1 112 ? 6.355 5.704 21.940 1.00 45.28 112 PHE A C 1
ATOM 917 O O . PHE A 1 112 ? 6.140 6.757 22.545 1.00 45.28 112 PHE A O 1
ATOM 924 N N . CYS A 1 113 ? 6.281 4.504 22.539 1.00 43.16 113 CYS A N 1
ATOM 925 C CA . CYS A 1 113 ? 6.330 4.358 24.004 1.00 43.16 113 CYS A CA 1
ATOM 926 C C . CYS A 1 113 ? 7.371 5.370 24.512 1.00 43.16 113 CYS A C 1
ATOM 928 O O . CYS A 1 113 ? 8.461 5.426 23.954 1.00 43.16 113 CYS A O 1
ATOM 930 N N . TYR A 1 114 ? 7.078 6.303 25.418 1.00 43.12 114 TYR A N 1
ATOM 931 C CA . TYR A 1 114 ? 6.463 6.167 26.731 1.00 43.12 114 TYR A CA 1
ATOM 932 C C . TYR A 1 114 ? 5.766 7.493 27.092 1.00 43.12 114 TYR A C 1
ATOM 934 O O . TYR A 1 114 ? 6.370 8.542 26.893 1.00 43.12 114 TYR A O 1
ATOM 942 N N . THR A 1 115 ? 4.536 7.459 27.625 1.00 42.25 115 THR A N 1
ATOM 943 C CA . THR A 1 115 ? 4.005 8.336 28.707 1.00 42.25 115 THR A CA 1
ATOM 944 C C . THR A 1 115 ? 2.477 8.241 28.808 1.00 42.25 115 THR A C 1
ATOM 946 O O . THR A 1 115 ? 1.745 9.146 28.438 1.00 42.25 115 THR A O 1
ATOM 949 N N . THR A 1 116 ? 1.995 7.157 29.411 1.00 42.50 116 THR A N 1
ATOM 950 C CA . THR A 1 116 ? 0.922 7.235 30.419 1.00 42.50 116 THR A CA 1
ATOM 951 C C . THR A 1 116 ? 1.257 6.249 31.535 1.00 42.50 116 THR A C 1
ATOM 953 O O . THR A 1 116 ? 0.541 5.293 31.796 1.00 42.50 116 THR A O 1
ATOM 956 N N . CYS A 1 117 ? 2.411 6.452 32.170 1.00 47.72 117 CYS A N 1
ATOM 957 C CA . CYS A 1 117 ? 2.688 5.888 33.483 1.00 47.72 117 CYS A CA 1
ATOM 958 C C . CYS A 1 117 ? 2.898 7.071 34.426 1.00 47.72 117 CYS A C 1
ATOM 960 O O . CYS A 1 117 ? 4.004 7.588 34.543 1.00 47.72 117 CYS A O 1
ATOM 962 N N . THR A 1 118 ? 1.801 7.608 34.964 1.00 40.97 118 THR A N 1
ATOM 963 C CA . THR A 1 118 ? 1.592 7.846 36.404 1.00 40.97 118 THR A CA 1
ATOM 964 C C . THR A 1 118 ? 0.338 8.696 36.654 1.00 40.97 118 THR A C 1
ATOM 966 O O . THR A 1 118 ? 0.252 9.848 36.251 1.00 40.97 118 THR A O 1
ATOM 969 N N . ARG A 1 119 ? -0.570 8.088 37.430 1.00 41.62 119 ARG A N 1
ATOM 970 C CA . ARG A 1 119 ? -1.436 8.687 38.462 1.00 41.62 119 ARG A CA 1
ATOM 971 C C . ARG A 1 119 ? -2.626 9.554 38.039 1.00 41.62 119 ARG A C 1
ATOM 973 O O . ARG A 1 119 ? -2.535 10.770 37.953 1.00 41.62 119 ARG A O 1
ATOM 980 N N . GLY A 1 120 ? -3.799 8.923 38.074 1.00 44.00 120 GLY A N 1
ATOM 981 C CA . GLY A 1 120 ? -4.812 9.348 39.040 1.00 44.00 120 GLY A CA 1
ATOM 982 C C . GLY A 1 120 ? -4.741 8.442 40.273 1.00 44.00 120 GLY A C 1
ATOM 983 O O . GLY A 1 120 ? -5.042 7.266 40.133 1.00 44.00 120 GLY A O 1
ATOM 984 N N . VAL A 1 121 ? -4.282 8.967 41.416 1.00 41.81 121 VAL A N 1
ATOM 985 C CA . VAL A 1 121 ? -4.714 8.640 42.796 1.00 41.81 121 VAL A CA 1
ATOM 986 C C . VAL A 1 121 ? -4.217 9.795 43.679 1.00 41.81 121 VAL A C 1
ATOM 988 O O . VAL A 1 121 ? -3.005 10.025 43.731 1.00 41.81 121 VAL A O 1
ATOM 991 N N . GLY A 1 122 ? -5.134 10.503 44.341 1.00 39.94 122 GLY A N 1
ATOM 992 C CA . GLY A 1 122 ? -4.864 11.606 45.269 1.00 39.94 122 GLY A CA 1
ATOM 993 C C . GLY A 1 122 ? -5.954 12.657 45.218 1.00 39.94 122 GLY A C 1
ATOM 994 O O . GLY A 1 122 ? -5.773 13.607 44.431 1.00 39.94 122 GLY A O 1
#

=== Feature glossary ===
A reading guide for the features in this record.

Start from the sequence.

  · Sequence gives the chain of amino acids in standard one-letter code (A=alanine, C=cysteine, …, Y=tyrosine), read N→C. It is the only feature that is directly encoded by the gene; all structural features are derived from the folded form of this sequence.

Fold it, and you get atomic coordinates and the backbone conformation that goes with them.

  · The mmCIF table is the protein's shape written out atom by atom. For each backbone N, Cα, C, and carbonyl O, it records an (x, y, z) coordinate triple in Å plus the residue type, chain letter, and residue number.

  · Backbone dihedral angles. Every residue except chain termini has a φ (preceding-C → N → Cα → C) and a ψ (N → Cα → C → next-N). They are reported in degrees following the IUPAC sign convention. Secondary structure is essentially a statement about which (φ, ψ) basin each residue occupies.

  · DSSP 8-state secondary structure assigns each residue one of H (α-helix), G (3₁₀-helix), I (π-helix), E (extended β-strand), B (isolated β-bridge), T (hydrogen-bonded turn), S (bend), or '-' (coil). The assignment is computed from backbone hydrogen-bond geometry via the Kabsch–Sander algorithm.

  · P-SEA three-state annotation labels each residue as helix, strand, or coil based purely on the geometry of the Cα trace. It serves as a fallback when the full backbone (and thus DSSP) is unavailable.

Summarize the fold with a handful of shape descriptors and a per-residue structural alphabet.

  · Radius of gyration (Rg) is the root-mean-square distance of Cα atoms from their centroid — a single number for overall size and compactness. A globular domain of N residues has Rg ≈ 2.2·N^0.38 Å; an extended or disordered chain has a much larger Rg. The Cα contact count is the number of residue pairs whose Cα atoms are within 8 Å and are more than four positions apart in sequence — a standard proxy for tertiary packing density. The bounding box is the smallest axis-aligned box enclosing all Cα atoms.

  · Foldseek's 3Di representation compresses backbone geometry into a per-residue letter drawn from a learned twenty-state alphabet. It captures the tertiary interaction pattern around each residue — which residues are packed against it in space, regardless of where they are in sequence.

  · Accessible surface area quantifies burial. A residue with SASA near zero is packed into the hydrophobic core; one with SASA >100 Å² sits on the surface. Computed here via the Shrake–Rupley numerical algorithm with a 1.4 Å probe.

Ask how reliable the model is.

  · For AlphaFold models, the B-factor field carries pLDDT — the model's own estimate of local accuracy on a 0–100 scale. Regions with pLDDT<50 should be treated as essentially unmodeled; they often correspond to intrinsically disordered segments.

  · For experimental (PDB) structures, the B-factor (temperature factor) quantifies the positional spread of each atom in the crystal — a combination of thermal vibration and static disorder — in units of Å². High B-factors mark flexible loops or poorly resolved regions; low B-factors mark the rigid, well-ordered core.

  · PAE(i, j) answers: if I align the predicted and true structures on residue i, how far off (in Å) do I expect residue j to be? A block-diagonal PAE matrix with low values on the blocks and high values off-diagonal is the signature of a multi-domain protein with confidently predicted domains but uncertain inter-domain orientation.

Place it in context: what it resembles, what it is annotated as, and how it looks.

  · Structural nearest neighbors (via Foldseek easy-search vs the PDB). Reported per hit: target PDB id, E-value, and alignment TM-score. A TM-score above ~0.5 is the conventional threshold for 'same fold'.

  · Functional annotations link the protein to curated databases. InterPro entries identify conserved domains and families by matching the sequence against member-database signatures (Pfam, PROSITE, CDD, …). Gene Ontology (GO) terms describe molecular function, biological process, and cellular component in a controlled vocabulary. CATH places the structure in a hierarchical fold classification (Class/Architecture/Topology/Homologous-superfamily). The organism is the source species.

  · Plot images: a contact map (which residues are close in 3D, as an N×N binary image), a Ramachandran scatter (backbone torsion angles, revealing secondary-structure composition at a glance), and — for AlphaFold structures — a PAE heatmap (pairwise prediction confidence).

  · Structure images are PyMOL renders from six orthogonal camera directions. Cartoon representation draws helices as coils and strands as arrows; sticks shows the backbone as bonds; surface shows the solvent-excluded envelope. Rainbow coloring maps sequence position to hue (blue→red, N→C); chain coloring assigns a distinct color per polypeptide.